Protein AF-A0A372IW97-F1 (afdb_monomer_lite)

Foldseek 3Di:
DDPVLVVVLQVLLVVLVVVVVVPDDDFDSVQLSVQLSVCVVVVHDNVVSNVRSRVRGVVVVD

pLDDT: mean 92.48, std 8.99, range [53.22, 98.38]

Structure (mmCIF, N/CA/C/O backbone):
data_AF-A0A372IW97-F1
#
_entry.id   AF-A0A372IW97-F1
#
loop_
_atom_site.group_PDB
_atom_site.id
_atom_site.type_s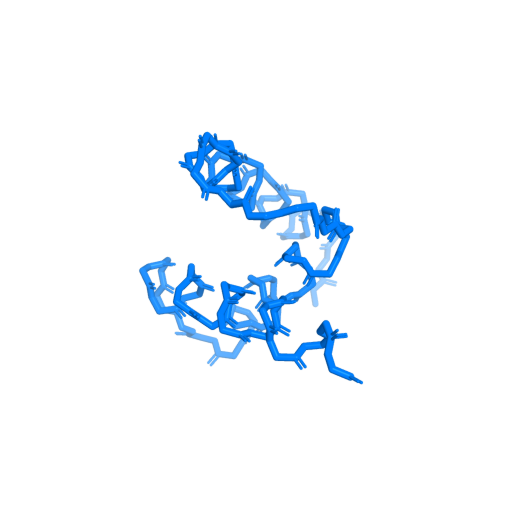ymbol
_atom_site.label_atom_id
_atom_site.label_alt_id
_atom_site.label_comp_id
_atom_site.label_asym_id
_atom_site.label_entity_id
_atom_site.label_seq_id
_atom_site.pdbx_PDB_ins_code
_atom_site.Cartn_x
_atom_site.Cartn_y
_atom_site.Cartn_z
_atom_site.occupancy
_atom_site.B_iso_or_equiv
_atom_site.auth_seq_id
_atom_site.auth_comp_id
_atom_site.auth_asym_id
_atom_site.auth_atom_id
_atom_site.pdbx_PDB_model_num
ATOM 1 N N . MET A 1 1 ? -13.065 -3.386 -8.425 1.00 88.88 1 MET A N 1
ATOM 2 C CA . MET A 1 1 ? -12.415 -2.101 -8.151 1.00 88.88 1 MET A CA 1
ATOM 3 C C . MET A 1 1 ? -12.663 -1.150 -9.302 1.00 88.88 1 MET A C 1
ATOM 5 O O . MET A 1 1 ? -12.454 -1.541 -10.447 1.00 88.88 1 MET A O 1
ATOM 9 N N . ASP A 1 2 ? -13.134 0.055 -9.000 1.00 96.44 2 ASP A N 1
ATOM 10 C CA . ASP A 1 2 ? -13.187 1.162 -9.957 1.00 96.44 2 ASP A CA 1
ATOM 11 C C . ASP A 1 2 ? -11.953 2.078 -9.828 1.00 96.44 2 ASP A C 1
ATOM 13 O O . ASP A 1 2 ? -11.098 1.887 -8.965 1.00 96.44 2 ASP A O 1
ATOM 17 N N . VAL A 1 3 ? -11.836 3.074 -10.709 1.00 97.56 3 VAL A N 1
ATOM 18 C CA . VAL A 1 3 ? -10.686 3.993 -10.704 1.00 97.56 3 VAL A CA 1
ATOM 19 C C . VAL A 1 3 ? -10.591 4.785 -9.394 1.00 97.56 3 VAL A C 1
ATOM 21 O O . VAL A 1 3 ? -9.485 5.002 -8.912 1.00 97.56 3 VAL A O 1
ATOM 24 N N . GLY A 1 4 ? -11.715 5.183 -8.794 1.00 98.06 4 GLY A N 1
ATOM 25 C CA . GLY A 1 4 ? -11.723 5.957 -7.552 1.00 98.06 4 GLY A CA 1
ATOM 26 C C . GLY A 1 4 ? -11.250 5.136 -6.354 1.00 98.06 4 GLY A C 1
ATOM 27 O O . GLY A 1 4 ? -10.446 5.610 -5.551 1.00 98.06 4 GLY A O 1
ATOM 28 N N . GLU A 1 5 ? -11.687 3.881 -6.270 1.00 96.94 5 GLU A N 1
ATOM 29 C CA . GLU A 1 5 ? -11.211 2.935 -5.265 1.00 96.94 5 GLU A CA 1
ATOM 30 C C . GLU A 1 5 ? -9.704 2.674 -5.414 1.00 96.94 5 GLU A C 1
ATOM 32 O O . GLU A 1 5 ? -8.984 2.714 -4.415 1.00 96.94 5 GLU A O 1
ATOM 37 N N . LEU A 1 6 ? -9.206 2.501 -6.646 1.00 97.88 6 LEU A N 1
ATOM 38 C CA . LEU A 1 6 ? -7.770 2.341 -6.895 1.00 97.88 6 LEU A CA 1
ATOM 39 C C . LEU A 1 6 ? -6.975 3.584 -6.487 1.00 97.88 6 LEU A C 1
ATOM 41 O O . LEU A 1 6 ? -5.935 3.461 -5.847 1.00 97.88 6 LEU A O 1
ATOM 45 N N . THR A 1 7 ? -7.456 4.780 -6.834 1.00 98.38 7 THR A N 1
ATOM 46 C CA . THR A 1 7 ? -6.791 6.038 -6.474 1.00 98.38 7 THR A CA 1
ATOM 47 C C . THR A 1 7 ? -6.667 6.194 -4.962 1.00 98.38 7 THR A C 1
ATOM 49 O O . THR A 1 7 ? -5.594 6.558 -4.484 1.00 98.38 7 THR A O 1
ATOM 52 N N . ARG A 1 8 ? -7.719 5.870 -4.198 1.00 98.00 8 ARG A N 1
ATOM 53 C CA . ARG A 1 8 ? -7.657 5.895 -2.729 1.00 98.00 8 ARG A CA 1
ATOM 54 C C . ARG A 1 8 ? -6.591 4.933 -2.201 1.00 98.00 8 ARG A C 1
ATOM 56 O O . ARG A 1 8 ? -5.771 5.327 -1.381 1.00 98.00 8 ARG A O 1
ATOM 63 N N . LEU A 1 9 ? -6.584 3.693 -2.688 1.00 98.38 9 LEU A N 1
ATOM 64 C CA . LEU A 1 9 ? -5.637 2.671 -2.236 1.00 98.38 9 LEU A CA 1
ATOM 65 C C . LEU A 1 9 ? -4.184 2.999 -2.602 1.00 98.38 9 LEU A C 1
ATOM 67 O O . LEU A 1 9 ? -3.282 2.702 -1.826 1.00 98.38 9 LEU A O 1
ATOM 71 N N . LEU A 1 10 ? -3.955 3.629 -3.757 1.00 98.00 10 LEU A N 1
ATOM 72 C CA . LEU A 1 10 ? -2.636 4.134 -4.142 1.00 98.00 10 LEU A CA 1
ATOM 73 C C . LEU A 1 10 ? -2.164 5.254 -3.206 1.00 98.00 10 LEU A C 1
ATOM 75 O O . LEU A 1 10 ? -0.998 5.247 -2.827 1.00 98.00 10 LEU A O 1
ATOM 79 N N . GLY A 1 11 ? -3.054 6.165 -2.800 1.00 97.75 11 GLY A N 1
ATOM 80 C CA . GLY A 1 11 ? -2.730 7.212 -1.825 1.00 97.75 11 G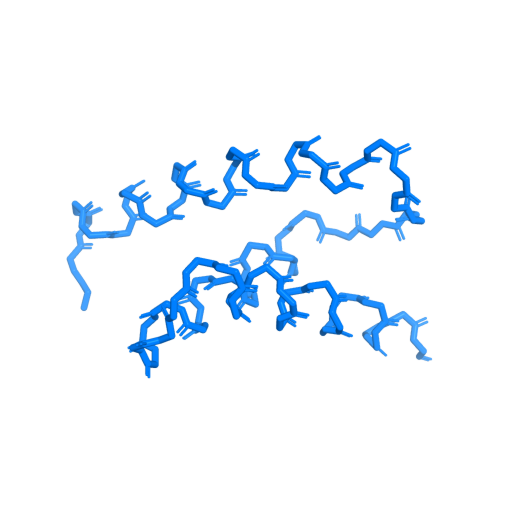LY A CA 1
ATOM 81 C C . GLY A 1 11 ? -2.396 6.654 -0.437 1.00 97.75 11 GLY A C 1
ATOM 82 O O . GLY A 1 11 ? -1.421 7.076 0.176 1.00 97.75 11 GLY A O 1
ATOM 83 N N . GLU A 1 12 ? -3.147 5.653 0.033 1.00 97.94 12 GLU A N 1
ATOM 84 C CA . GLU A 1 12 ? -2.816 4.934 1.274 1.00 97.94 12 GLU A CA 1
ATOM 85 C C . GLU A 1 12 ? -1.443 4.256 1.173 1.00 97.94 12 GLU A C 1
ATOM 87 O O . GLU A 1 12 ? -0.596 4.404 2.056 1.00 97.94 12 GLU A O 1
ATOM 92 N N . ALA A 1 13 ? -1.193 3.542 0.071 1.00 97.75 13 ALA A N 1
ATOM 93 C CA . ALA A 1 13 ? 0.084 2.882 -0.156 1.00 97.75 13 ALA A CA 1
ATOM 94 C C . ALA A 1 13 ? 1.250 3.885 -0.180 1.00 97.75 13 ALA A C 1
ATOM 96 O O . ALA A 1 13 ? 2.284 3.604 0.418 1.00 97.75 13 ALA A O 1
ATOM 97 N N . GLU A 1 14 ? 1.086 5.055 -0.803 1.00 97.25 14 GLU A N 1
ATOM 98 C CA . GLU A 1 14 ? 2.086 6.130 -0.811 1.00 97.25 14 GLU A CA 1
ATOM 99 C C . GLU A 1 14 ? 2.412 6.638 0.596 1.00 97.25 14 GLU A C 1
ATOM 101 O O . GLU A 1 14 ? 3.591 6.733 0.962 1.00 97.25 14 GLU A O 1
ATOM 106 N N . GLU A 1 15 ? 1.388 6.909 1.409 1.00 95.88 15 GLU A N 1
ATOM 107 C CA . GLU A 1 15 ? 1.578 7.382 2.780 1.00 95.88 15 GLU A CA 1
ATOM 108 C C . GLU A 1 15 ? 2.366 6.368 3.618 1.00 95.88 15 GLU A C 1
ATOM 110 O O . GLU A 1 15 ? 3.319 6.725 4.320 1.00 95.88 15 GLU A O 1
ATOM 115 N N . HIS A 1 16 ? 1.984 5.093 3.554 1.00 95.69 16 HIS A N 1
ATOM 116 C CA . HIS A 1 16 ? 2.610 4.063 4.373 1.00 95.69 16 HIS A CA 1
ATOM 117 C C . HIS A 1 16 ? 3.981 3.629 3.844 1.00 95.69 16 HIS A C 1
ATOM 119 O O . HIS A 1 16 ? 4.896 3.407 4.641 1.00 95.69 16 HIS A O 1
ATOM 125 N N . HIS A 1 17 ? 4.158 3.552 2.523 1.00 94.69 17 HIS A N 1
ATOM 126 C CA . HIS A 1 17 ? 5.442 3.222 1.903 1.00 94.69 17 HIS A CA 1
ATOM 127 C C . HIS A 1 17 ? 6.509 4.260 2.253 1.00 94.69 17 HIS A C 1
ATOM 129 O O . HIS A 1 17 ? 7.616 3.886 2.631 1.00 94.69 17 HIS A O 1
ATOM 135 N N . SER A 1 18 ? 6.147 5.548 2.275 1.00 89.56 18 SER A N 1
ATOM 136 C CA . SER A 1 18 ? 7.050 6.632 2.690 1.00 89.56 18 SER A CA 1
ATOM 137 C C . SER A 1 18 ? 7.616 6.431 4.103 1.00 89.56 18 SER A C 1
ATOM 139 O O . SER A 1 18 ? 8.757 6.800 4.380 1.00 89.56 18 SER A O 1
ATOM 141 N N . ARG A 1 19 ? 6.841 5.817 5.010 1.00 88.44 19 ARG A N 1
ATOM 142 C CA . ARG A 1 19 ? 7.288 5.495 6.378 1.00 88.44 19 ARG A CA 1
ATOM 143 C C . ARG A 1 19 ? 8.225 4.285 6.412 1.00 88.44 19 ARG A C 1
ATOM 145 O O . ARG A 1 19 ? 9.113 4.234 7.257 1.00 88.44 19 ARG A O 1
ATOM 152 N N . TYR A 1 20 ? 8.025 3.325 5.511 1.00 83.25 20 TYR A N 1
ATOM 153 C CA . TYR A 1 20 ? 8.858 2.131 5.366 1.00 83.25 20 TYR A CA 1
ATOM 154 C C . TYR A 1 20 ? 10.206 2.436 4.682 1.00 83.25 20 TYR A C 1
ATOM 156 O O . TYR A 1 20 ? 11.237 1.914 5.102 1.00 83.25 20 TYR A O 1
ATOM 164 N N . GLU A 1 21 ? 10.227 3.338 3.696 1.00 86.44 21 GLU A N 1
ATOM 165 C CA . GLU A 1 21 ? 11.402 3.671 2.870 1.00 86.44 21 GLU A CA 1
ATOM 166 C C . GLU A 1 21 ? 12.638 4.076 3.691 1.00 86.44 21 GLU A C 1
ATOM 168 O O . GLU A 1 21 ? 13.766 3.745 3.336 1.00 86.44 21 GLU A O 1
ATOM 173 N N . ALA A 1 22 ? 12.440 4.748 4.830 1.00 84.44 22 ALA A N 1
ATOM 174 C CA . ALA A 1 22 ? 13.535 5.231 5.672 1.00 84.44 22 ALA A CA 1
ATOM 175 C C . ALA A 1 22 ? 14.413 4.109 6.261 1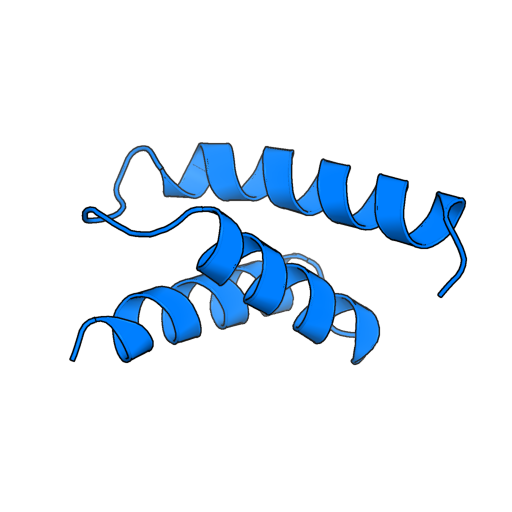.00 84.44 22 ALA A C 1
ATOM 177 O O . ALA A 1 22 ? 15.572 4.353 6.604 1.00 84.44 22 ALA A O 1
ATOM 178 N N . THR A 1 23 ? 13.870 2.900 6.416 1.00 83.50 23 THR A N 1
ATOM 179 C CA . THR A 1 23 ? 14.561 1.759 7.041 1.00 83.50 23 THR A CA 1
ATOM 180 C C . THR A 1 23 ? 14.639 0.530 6.136 1.00 83.50 23 THR A C 1
ATOM 182 O O . THR A 1 23 ? 15.354 -0.421 6.460 1.00 83.50 23 THR A O 1
ATOM 185 N N . ALA A 1 24 ? 13.943 0.549 4.999 1.00 85.19 24 ALA A N 1
ATOM 186 C CA . ALA A 1 24 ? 13.869 -0.560 4.065 1.00 85.19 24 ALA A CA 1
ATOM 187 C C . ALA A 1 24 ? 15.172 -0.750 3.263 1.00 85.19 24 ALA A C 1
ATOM 189 O O . ALA A 1 24 ? 15.763 0.214 2.772 1.00 85.19 24 ALA A O 1
ATOM 190 N N . PRO A 1 25 ? 15.617 -1.998 3.034 1.00 86.19 25 PRO A N 1
ATOM 191 C CA . PRO A 1 25 ? 16.611 -2.288 2.005 1.00 86.19 25 PRO A CA 1
ATOM 192 C C . PRO A 1 25 ? 16.114 -1.900 0.598 1.00 86.19 25 PRO A C 1
ATOM 194 O O . PRO A 1 25 ? 14.905 -1.776 0.395 1.00 86.19 25 PRO A O 1
ATOM 197 N N . PRO A 1 26 ? 17.005 -1.798 -0.411 1.00 88.88 26 PRO A N 1
ATOM 198 C CA . PRO A 1 26 ? 16.595 -1.536 -1.789 1.00 88.88 26 PRO A CA 1
ATOM 199 C C . PRO A 1 26 ? 15.539 -2.532 -2.274 1.00 88.88 26 PRO A C 1
ATOM 201 O O . PRO A 1 26 ? 15.719 -3.747 -2.157 1.00 88.88 26 PRO A O 1
ATOM 204 N N . HIS A 1 27 ? 14.454 -2.009 -2.831 1.00 89.31 27 HIS A N 1
ATOM 205 C CA . HIS A 1 27 ? 13.329 -2.779 -3.341 1.00 89.31 27 HIS A CA 1
ATOM 206 C C . HIS A 1 27 ? 12.615 -2.000 -4.454 1.00 89.31 27 HIS A C 1
ATOM 208 O O . HIS A 1 27 ? 12.873 -0.817 -4.673 1.00 89.31 27 HIS A O 1
ATOM 214 N N . HIS A 1 28 ? 11.714 -2.661 -5.179 1.00 90.44 28 HIS A N 1
ATOM 215 C CA . HIS A 1 28 ? 10.833 -1.974 -6.117 1.00 90.44 28 HIS A CA 1
ATOM 216 C C . HIS A 1 28 ? 9.578 -1.497 -5.387 1.00 90.44 28 HIS A C 1
ATOM 218 O O . HIS A 1 28 ? 8.820 -2.319 -4.870 1.00 90.44 28 HIS A O 1
ATOM 224 N N . TRP A 1 29 ? 9.333 -0.185 -5.404 1.00 92.62 29 TRP A N 1
ATOM 225 C CA . TRP A 1 29 ? 8.137 0.438 -4.822 1.00 92.62 29 TRP A CA 1
ATOM 226 C C . TRP A 1 29 ? 6.843 -0.238 -5.299 1.00 92.62 29 TRP A C 1
ATOM 228 O O . TRP A 1 29 ? 5.929 -0.472 -4.514 1.00 92.62 29 TRP A O 1
ATOM 238 N N . SER A 1 30 ? 6.793 -0.650 -6.570 1.00 94.31 30 SER A N 1
ATOM 239 C CA . SER A 1 30 ? 5.628 -1.308 -7.163 1.00 94.31 30 SER A CA 1
ATOM 240 C C . SER A 1 30 ? 5.300 -2.652 -6.511 1.00 94.31 30 SER A C 1
ATOM 242 O O . SER A 1 30 ? 4.127 -3.009 -6.427 1.00 94.31 30 SER A O 1
ATOM 244 N N . GLY A 1 31 ? 6.304 -3.380 -6.010 1.00 94.31 31 GLY A N 1
ATOM 245 C CA . GLY A 1 31 ? 6.102 -4.635 -5.284 1.00 94.31 31 GLY A CA 1
ATOM 246 C C . GLY A 1 31 ? 5.438 -4.412 -3.928 1.00 94.31 31 GLY A C 1
ATOM 247 O O . GLY A 1 31 ? 4.487 -5.114 -3.582 1.00 94.31 31 GLY A O 1
ATOM 248 N N . TRP A 1 32 ? 5.877 -3.381 -3.205 1.00 96.44 32 TRP A N 1
ATOM 249 C CA . TRP A 1 32 ? 5.287 -3.015 -1.919 1.00 96.44 32 TRP A CA 1
ATOM 250 C C . TRP A 1 32 ? 3.850 -2.508 -2.097 1.00 96.44 32 TRP A C 1
ATOM 252 O O . TRP A 1 32 ? 2.934 -2.984 -1.428 1.00 96.44 32 TRP A O 1
ATOM 262 N N . TYR A 1 33 ? 3.618 -1.630 -3.079 1.00 97.62 33 TYR A N 1
ATOM 263 C CA . TYR A 1 33 ? 2.282 -1.122 -3.408 1.00 97.62 33 TYR A CA 1
ATOM 264 C C . TYR A 1 33 ? 1.326 -2.253 -3.796 1.00 97.62 33 TYR A C 1
ATOM 266 O O . TYR A 1 33 ? 0.195 -2.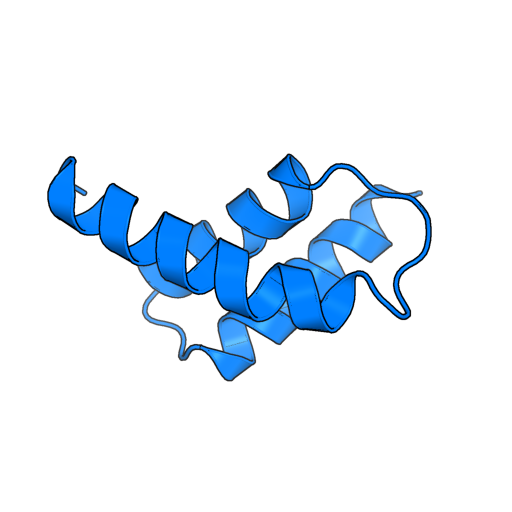291 -3.318 1.00 97.62 33 TYR A O 1
ATOM 274 N N . ALA A 1 34 ? 1.775 -3.199 -4.627 1.00 96.88 34 ALA A N 1
ATOM 275 C CA . ALA A 1 34 ? 0.963 -4.349 -5.012 1.00 96.88 34 ALA A CA 1
ATOM 276 C C . ALA A 1 34 ? 0.574 -5.202 -3.794 1.00 96.88 34 ALA A C 1
ATOM 278 O O . ALA A 1 34 ? -0.593 -5.565 -3.657 1.00 96.88 34 ALA A O 1
ATOM 279 N N . GLY A 1 35 ? 1.520 -5.474 -2.888 1.00 97.19 35 GLY A N 1
ATOM 280 C CA . GLY A 1 35 ? 1.249 -6.208 -1.651 1.00 97.19 35 GLY A CA 1
ATOM 281 C C . GLY A 1 35 ? 0.233 -5.500 -0.751 1.00 97.19 35 GLY A C 1
ATOM 282 O O . GLY A 1 35 ? -0.692 -6.140 -0.250 1.00 97.19 35 GLY A O 1
ATOM 283 N N . TYR A 1 36 ? 0.357 -4.178 -0.605 1.00 98.31 36 TYR A N 1
ATOM 284 C CA . TYR A 1 36 ? -0.574 -3.369 0.182 1.00 98.31 36 TYR A CA 1
ATOM 285 C C . TYR A 1 36 ? -1.978 -3.377 -0.437 1.00 98.31 36 TYR A C 1
ATOM 287 O O . TYR A 1 36 ? -2.957 -3.699 0.231 1.00 98.31 36 TYR A O 1
ATOM 295 N N . ILE A 1 37 ? -2.084 -3.086 -1.736 1.00 98.25 37 ILE A N 1
ATOM 296 C CA . ILE A 1 37 ? -3.364 -2.998 -2.451 1.00 98.25 37 ILE A CA 1
ATOM 297 C C . ILE A 1 37 ? -4.101 -4.340 -2.435 1.00 98.25 37 ILE A C 1
ATOM 299 O O . ILE A 1 37 ? -5.299 -4.365 -2.159 1.00 98.25 37 ILE A O 1
ATOM 303 N N . VAL A 1 38 ? -3.406 -5.456 -2.682 1.00 98.25 38 VAL A N 1
ATOM 304 C CA . VAL A 1 38 ? -4.013 -6.797 -2.618 1.00 98.25 38 VAL A CA 1
ATOM 305 C C . VAL A 1 38 ? -4.521 -7.097 -1.208 1.00 98.25 38 VAL A C 1
ATOM 307 O O . VAL A 1 38 ? -5.658 -7.528 -1.053 1.00 98.25 38 VAL A O 1
ATOM 310 N N . ALA A 1 39 ? -3.741 -6.787 -0.169 1.00 98.31 39 ALA A N 1
ATOM 311 C CA . ALA A 1 39 ? -4.180 -6.970 1.211 1.00 98.31 39 ALA A CA 1
ATOM 312 C C . ALA A 1 39 ? -5.442 -6.154 1.546 1.00 98.31 39 ALA A C 1
ATOM 314 O O . ALA A 1 39 ? -6.357 -6.672 2.185 1.00 98.31 39 ALA A O 1
ATOM 315 N N . ARG A 1 40 ? -5.531 -4.901 1.088 1.00 98.31 40 ARG A N 1
ATOM 316 C CA . ARG A 1 40 ? -6.724 -4.063 1.290 1.00 98.31 40 ARG A CA 1
ATOM 317 C C . ARG A 1 40 ? -7.938 -4.596 0.536 1.00 98.31 40 ARG A C 1
ATOM 319 O O . ARG A 1 40 ? -9.038 -4.598 1.083 1.00 98.31 40 ARG A O 1
ATOM 326 N N . LEU A 1 41 ? -7.738 -5.083 -0.687 1.00 97.56 41 LEU A N 1
ATOM 327 C CA . LEU A 1 41 ? -8.784 -5.744 -1.471 1.00 97.56 41 LEU A CA 1
ATOM 328 C C . LEU A 1 41 ? -9.306 -7.022 -0.811 1.00 97.56 41 LEU A C 1
ATOM 330 O O . LEU A 1 41 ? -10.497 -7.308 -0.904 1.00 97.56 41 LEU A O 1
ATOM 334 N N . ASP A 1 42 ? -8.442 -7.742 -0.098 1.00 97.69 42 ASP A N 1
ATOM 335 C CA . ASP A 1 42 ? -8.807 -8.917 0.699 1.00 97.69 42 ASP A CA 1
ATOM 336 C C . ASP A 1 42 ? -9.531 -8.551 2.014 1.00 97.69 42 ASP A C 1
ATOM 338 O O . ASP A 1 42 ? -9.818 -9.422 2.836 1.00 97.69 42 ASP A O 1
ATOM 342 N N . GLY A 1 43 ? -9.830 -7.266 2.236 1.00 97.56 43 GLY A N 1
ATOM 343 C CA . GLY A 1 43 ? -10.541 -6.771 3.413 1.00 97.56 43 GLY A CA 1
ATOM 344 C C . GLY A 1 43 ? -9.659 -6.571 4.644 1.00 97.56 43 GLY A C 1
ATOM 345 O O . GLY A 1 43 ? -10.190 -6.397 5.742 1.00 97.56 43 GLY A O 1
ATOM 346 N N . ARG A 1 44 ? -8.328 -6.589 4.490 1.00 98.31 44 ARG A N 1
ATOM 347 C CA . ARG A 1 44 ? -7.406 -6.356 5.605 1.00 98.31 44 ARG A CA 1
ATOM 348 C C . ARG A 1 44 ? -7.374 -4.891 6.027 1.00 98.31 44 ARG A C 1
ATOM 350 O O . ARG A 1 44 ? -7.557 -3.959 5.233 1.00 98.31 44 ARG A O 1
ATOM 357 N N . THR A 1 45 ? -7.088 -4.693 7.305 1.00 98.25 45 THR A N 1
ATOM 358 C CA . THR A 1 45 ? -6.806 -3.374 7.877 1.00 98.25 45 THR A CA 1
ATOM 359 C C . THR A 1 45 ? -5.525 -2.770 7.289 1.00 98.25 45 THR A C 1
ATOM 361 O O . THR A 1 45 ? -4.751 -3.446 6.611 1.00 98.25 45 THR A O 1
ATOM 364 N N . GLU A 1 46 ? -5.302 -1.476 7.520 1.00 97.69 46 GLU A N 1
ATOM 3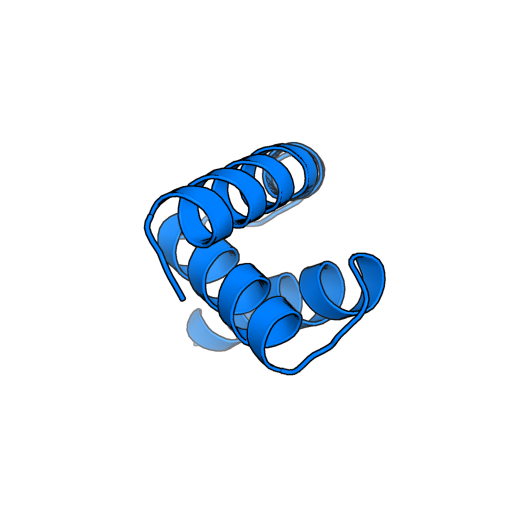65 C CA . GLU A 1 46 ? -4.115 -0.766 7.020 1.00 97.69 46 GLU A CA 1
ATOM 366 C C . GLU A 1 46 ? -2.837 -1.369 7.603 1.00 97.69 46 GLU A C 1
ATOM 368 O O . GLU A 1 46 ? -1.918 -1.689 6.855 1.00 97.69 46 GLU A O 1
ATOM 373 N N . ASP A 1 47 ? -2.821 -1.632 8.911 1.00 97.44 47 ASP A N 1
ATOM 374 C CA . ASP A 1 47 ? -1.680 -2.234 9.605 1.00 97.44 47 ASP A CA 1
ATOM 375 C C . ASP A 1 47 ? -1.356 -3.640 9.076 1.00 97.44 47 ASP A C 1
ATOM 377 O O . ASP A 1 47 ? -0.196 -3.979 8.830 1.00 97.44 47 ASP A O 1
ATOM 381 N N . GLU A 1 48 ? -2.379 -4.463 8.836 1.00 98.25 48 GLU A N 1
ATOM 382 C CA . GLU A 1 48 ? -2.205 -5.792 8.242 1.00 98.25 48 GLU A CA 1
ATOM 383 C C . GLU A 1 48 ? -1.720 -5.720 6.788 1.00 98.25 48 GLU A C 1
ATOM 385 O O . GLU A 1 48 ? -0.954 -6.584 6.349 1.00 98.25 48 GLU A O 1
ATOM 390 N N . ALA A 1 49 ? -2.149 -4.703 6.037 1.00 98.38 49 ALA A N 1
ATOM 391 C CA . ALA A 1 49 ? -1.693 -4.464 4.675 1.00 98.38 49 ALA A CA 1
ATOM 392 C C . ALA A 1 49 ? -0.238 -3.981 4.634 1.00 98.38 49 ALA A C 1
ATOM 394 O O . ALA A 1 49 ? 0.534 -4.483 3.817 1.00 98.38 49 ALA A O 1
ATOM 395 N N . VAL A 1 50 ? 0.173 -3.102 5.556 1.00 97.25 50 VAL A N 1
ATOM 396 C CA . VAL A 1 50 ? 1.580 -2.713 5.747 1.00 97.25 50 VAL A CA 1
ATOM 397 C C . VAL A 1 50 ? 2.434 -3.943 6.044 1.00 97.25 50 VAL A C 1
ATOM 399 O O . VAL A 1 50 ? 3.460 -4.155 5.399 1.00 97.25 50 VAL A O 1
ATOM 402 N N . ALA A 1 51 ? 2.005 -4.786 6.986 1.00 96.25 51 ALA A N 1
ATOM 403 C CA . ALA A 1 51 ? 2.741 -5.993 7.347 1.00 96.25 51 ALA A CA 1
ATOM 404 C C . ALA A 1 51 ? 2.878 -6.964 6.159 1.00 96.25 51 ALA A C 1
ATOM 406 O O . ALA A 1 51 ? 3.965 -7.488 5.905 1.00 96.25 51 ALA A O 1
ATOM 407 N N . ALA A 1 52 ? 1.796 -7.177 5.404 1.00 96.69 52 ALA A N 1
ATOM 408 C CA . ALA A 1 52 ? 1.797 -8.043 4.228 1.00 96.69 52 ALA A CA 1
ATOM 409 C C . ALA A 1 52 ? 2.700 -7.508 3.104 1.00 96.69 52 ALA A C 1
ATOM 411 O O . ALA A 1 52 ? 3.480 -8.271 2.529 1.00 96.69 52 ALA A O 1
ATOM 412 N N . ALA A 1 53 ? 2.624 -6.206 2.818 1.00 96.38 53 ALA A N 1
ATOM 413 C CA . ALA A 1 53 ? 3.435 -5.538 1.805 1.00 96.38 53 ALA A CA 1
ATOM 414 C C . ALA A 1 53 ? 4.933 -5.626 2.116 1.00 96.38 53 ALA A C 1
ATOM 416 O O . ALA A 1 53 ? 5.730 -5.993 1.249 1.00 96.38 53 ALA A O 1
ATOM 417 N N . THR A 1 54 ? 5.307 -5.361 3.369 1.00 94.38 54 THR A N 1
ATOM 418 C CA . THR A 1 54 ? 6.690 -5.461 3.843 1.00 94.38 54 THR A CA 1
ATOM 419 C C . THR A 1 54 ? 7.208 -6.893 3.735 1.00 94.38 54 THR A C 1
ATOM 421 O O . THR A 1 54 ? 8.219 -7.121 3.072 1.00 94.38 54 THR A O 1
ATOM 424 N N . LEU A 1 55 ? 6.475 -7.879 4.270 1.00 91.69 55 LEU A N 1
ATOM 425 C CA . LEU A 1 55 ? 6.872 -9.291 4.208 1.00 91.69 55 LEU A CA 1
ATOM 426 C C . LEU A 1 55 ? 7.045 -9.782 2.761 1.00 91.69 55 LEU A C 1
ATOM 428 O O . LEU A 1 55 ? 8.022 -10.460 2.445 1.00 91.69 55 LEU A O 1
ATOM 432 N N . GLY A 1 56 ? 6.100 -9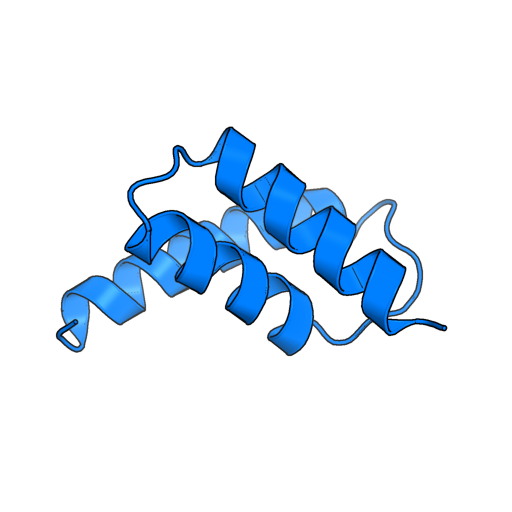.447 1.877 1.00 88.81 56 GLY A N 1
ATOM 433 C CA . GLY A 1 56 ? 6.148 -9.845 0.471 1.00 88.81 56 GLY A CA 1
ATOM 434 C C . GLY A 1 56 ? 7.335 -9.228 -0.269 1.00 88.81 56 GLY A C 1
ATOM 435 O O . GLY A 1 56 ? 8.018 -9.916 -1.027 1.00 88.81 56 GLY A O 1
ATOM 436 N N . THR A 1 57 ? 7.624 -7.956 0.002 1.00 88.75 57 THR A N 1
ATOM 437 C CA . THR A 1 57 ? 8.742 -7.222 -0.607 1.00 88.75 57 THR A CA 1
ATOM 438 C C . THR A 1 57 ? 10.096 -7.761 -0.145 1.00 88.75 57 THR A C 1
ATOM 440 O O . THR A 1 57 ? 11.002 -7.942 -0.957 1.00 88.75 57 THR A O 1
ATOM 443 N N . GLU A 1 58 ? 10.237 -8.075 1.143 1.00 84.94 58 GLU A N 1
ATOM 444 C CA . GLU A 1 58 ? 11.455 -8.684 1.688 1.00 84.94 58 GLU A CA 1
ATOM 445 C C . GLU A 1 58 ? 11.635 -10.140 1.230 1.00 84.94 58 GLU A C 1
ATOM 447 O O . GLU A 1 58 ? 12.758 -10.578 0.970 1.00 84.94 58 GLU A O 1
ATOM 452 N N . GLY A 1 59 ? 10.537 -10.891 1.094 1.00 75.62 59 GLY A N 1
ATOM 453 C CA . GLY A 1 59 ? 10.532 -12.274 0.617 1.00 75.62 59 GLY A CA 1
ATOM 454 C C . GLY A 1 59 ? 10.871 -12.416 -0.870 1.00 75.62 59 GLY A C 1
ATOM 455 O O . GLY A 1 59 ? 11.588 -13.344 -1.238 1.00 75.62 59 GLY A O 1
ATOM 456 N N . ALA A 1 60 ? 10.429 -11.473 -1.709 1.00 65.12 60 ALA A N 1
ATOM 457 C CA . ALA A 1 60 ? 10.705 -11.434 -3.151 1.00 65.12 60 ALA A CA 1
ATOM 458 C C . ALA A 1 60 ? 12.162 -11.066 -3.506 1.00 65.12 60 ALA A C 1
ATOM 460 O O . ALA A 1 60 ? 12.529 -11.048 -4.678 1.00 65.12 60 ALA A O 1
ATOM 461 N N . ARG A 1 61 ? 12.996 -10.760 -2.504 1.00 61.81 61 ARG A N 1
ATOM 462 C CA . ARG A 1 61 ? 14.422 -10.435 -2.661 1.00 61.81 61 ARG A CA 1
ATOM 463 C C . ARG A 1 61 ? 15.330 -11.677 -2.760 1.00 61.81 61 ARG A C 1
ATOM 465 O O . ARG A 1 61 ? 16.528 -11.521 -2.994 1.00 61.81 61 ARG A O 1
ATOM 472 N N . ARG A 1 62 ? 14.799 -12.881 -2.530 1.00 53.22 62 ARG A N 1
ATOM 473 C CA . ARG A 1 62 ? 15.530 -14.159 -2.629 1.00 53.22 62 ARG A CA 1
ATOM 474 C C . ARG A 1 62 ? 15.409 -14.762 -4.020 1.00 53.22 62 ARG A C 1
ATOM 476 O O . ARG A 1 62 ? 16.421 -15.344 -4.463 1.00 53.22 62 ARG A O 1
#

Sequence (62 aa):
MDVGELTRLLGEAEEHHSRYEATAPPHHWSGWYAGYIVARLDGRTEDEAVAAATLGTEGARR

Radius of gyration: 11.0 Å; chains: 1; bounding box: 30×22×20 Å

Secondary structure (DSSP, 8-state):
--HHHHHHHHHHHHHHHHHHHTTPPS--HHHHHHHHHHHHHTT--HHHHHHHHHHHHHHTT-